Protein AF-D6TFI7-F1 (afdb_monomer_lite)

Foldseek 3Di:
DDQVVLLVCVLVLHCVNVVVLLPDACVVNVVSLLVVLQAQSHPDCVPVNGSLVSSVSVLVSHPCVVVSVVSLLVSLVVDDQDDPVDPPDDDSSNVSSLVNLVVVVVVVPVSSVVSNVVVVVSD

Structure (mmCIF, N/CA/C/O backbone):
data_AF-D6TFI7-F1
#
_entry.id   AF-D6TFI7-F1
#
loop_
_atom_site.group_PDB
_atom_site.id
_atom_site.type_symbol
_atom_site.label_atom_id
_atom_site.label_alt_id
_atom_site.label_comp_id
_atom_site.label_asym_id
_atom_site.label_entity_id
_atom_site.label_seq_id
_atom_site.pdbx_PDB_ins_code
_atom_site.Cartn_x
_atom_site.Cartn_y
_atom_site.Cartn_z
_atom_site.occupancy
_atom_site.B_iso_or_equiv
_atom_site.auth_seq_id
_atom_site.auth_comp_id
_atom_site.auth_asym_id
_atom_site.auth_atom_id
_atom_site.pdbx_PDB_model_num
ATOM 1 N N . MET A 1 1 ? -19.645 -0.647 7.165 1.00 92.25 1 MET A N 1
ATOM 2 C CA . MET A 1 1 ? -19.944 -0.362 5.748 1.00 92.25 1 MET A CA 1
ATOM 3 C C . MET A 1 1 ? -20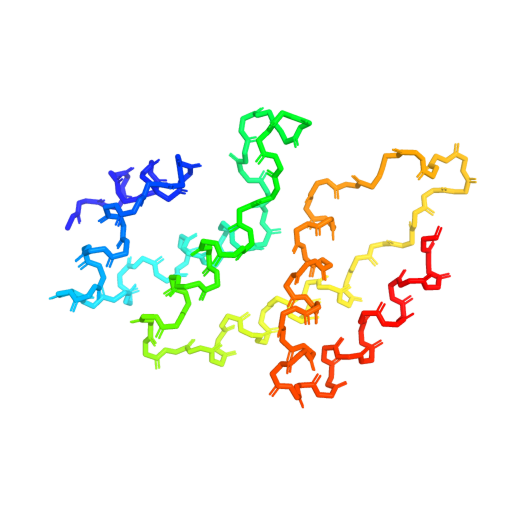.119 -1.695 5.026 1.00 92.25 1 MET A C 1
ATOM 5 O O . MET A 1 1 ? -19.629 -2.691 5.541 1.00 92.25 1 MET A O 1
ATOM 9 N N . GLN A 1 2 ? -20.839 -1.777 3.903 1.00 96.06 2 GLN A N 1
ATOM 10 C CA . GLN A 1 2 ? -20.780 -3.002 3.085 1.00 96.06 2 GLN A CA 1
ATOM 11 C C . GLN A 1 2 ? -19.465 -3.034 2.297 1.00 96.06 2 GLN A C 1
ATOM 13 O O . GLN A 1 2 ? -18.930 -1.977 1.973 1.00 96.06 2 GLN A O 1
ATOM 18 N N . ARG A 1 3 ? -18.942 -4.226 1.988 1.00 96.88 3 ARG A N 1
ATOM 19 C CA . ARG A 1 3 ? -17.646 -4.373 1.302 1.00 96.88 3 ARG A CA 1
ATOM 20 C C . ARG A 1 3 ? -17.615 -3.666 -0.055 1.00 96.88 3 ARG A C 1
ATOM 22 O O . ARG A 1 3 ? -16.690 -2.904 -0.287 1.00 96.88 3 ARG A O 1
ATOM 29 N N . ASP A 1 4 ? -18.654 -3.817 -0.872 1.00 97.19 4 ASP A N 1
ATOM 30 C CA . ASP A 1 4 ? -18.738 -3.169 -2.193 1.00 97.19 4 ASP A CA 1
ATOM 31 C C . ASP A 1 4 ? -18.796 -1.635 -2.097 1.00 97.19 4 ASP A C 1
ATOM 33 O O . ASP A 1 4 ? -18.259 -0.915 -2.935 1.00 97.19 4 ASP A O 1
ATOM 37 N N . GLU A 1 5 ? -19.447 -1.111 -1.053 1.00 97.19 5 GLU A N 1
ATOM 38 C CA . GLU A 1 5 ? -19.470 0.331 -0.793 1.00 97.19 5 GLU A CA 1
ATOM 39 C C . GLU A 1 5 ? -18.084 0.824 -0.363 1.00 97.19 5 GLU A C 1
ATOM 41 O O . GLU A 1 5 ? -17.641 1.871 -0.833 1.00 97.19 5 GLU A O 1
ATOM 46 N N . PHE A 1 6 ? -17.392 0.056 0.483 1.00 97.62 6 PHE A N 1
ATOM 47 C CA . PHE A 1 6 ? -16.041 0.373 0.933 1.00 97.62 6 PHE A CA 1
ATOM 48 C C . PHE A 1 6 ? -15.030 0.340 -0.221 1.00 97.62 6 PHE A C 1
ATOM 50 O O . PHE A 1 6 ? -14.257 1.278 -0.392 1.00 97.62 6 PHE A O 1
ATOM 57 N N . ASP A 1 7 ? -15.099 -0.690 -1.061 1.00 97.12 7 ASP A N 1
ATOM 58 C CA . ASP A 1 7 ? -14.275 -0.835 -2.262 1.00 97.12 7 ASP A CA 1
ATOM 59 C C . ASP A 1 7 ? -14.440 0.362 -3.210 1.00 97.12 7 ASP A C 1
ATOM 61 O O . ASP A 1 7 ? -13.468 0.978 -3.648 1.00 97.12 7 ASP A O 1
ATOM 65 N N . ARG A 1 8 ? -15.689 0.787 -3.435 1.00 95.88 8 ARG A N 1
ATOM 66 C CA . ARG A 1 8 ? -15.984 1.949 -4.276 1.00 95.88 8 ARG A CA 1
ATOM 67 C C . ARG A 1 8 ? -15.388 3.242 -3.724 1.00 95.88 8 ARG A C 1
ATOM 69 O O . ARG A 1 8 ? -14.863 4.043 -4.496 1.00 95.88 8 ARG A O 1
ATOM 76 N N . ILE A 1 9 ? -15.487 3.490 -2.415 1.00 95.56 9 ILE A N 1
ATOM 77 C CA . ILE A 1 9 ? -14.927 4.722 -1.836 1.00 95.56 9 ILE A CA 1
ATOM 78 C C . ILE A 1 9 ? -13.395 4.694 -1.756 1.00 95.56 9 ILE A C 1
ATOM 80 O O . ILE A 1 9 ? -12.797 5.765 -1.865 1.00 95.56 9 ILE A O 1
ATOM 84 N N . LEU A 1 10 ? -12.780 3.508 -1.626 1.00 95.06 10 LEU A N 1
ATOM 85 C CA . LEU A 1 10 ? -11.332 3.320 -1.765 1.00 95.06 10 LEU A CA 1
ATOM 86 C C . LEU A 1 10 ? -10.878 3.660 -3.185 1.00 95.06 10 LEU A C 1
ATOM 88 O O . LEU A 1 10 ? -9.967 4.468 -3.360 1.00 95.06 10 LEU A O 1
ATOM 92 N N . GLN A 1 11 ? -11.555 3.111 -4.200 1.00 94.00 11 GLN A N 1
ATOM 93 C CA . GLN A 1 11 ? -11.239 3.376 -5.605 1.00 94.00 11 GLN A CA 1
ATOM 94 C C . GLN A 1 11 ? -11.281 4.875 -5.925 1.00 94.00 11 GLN A C 1
ATOM 96 O O . GLN A 1 11 ? -10.401 5.398 -6.611 1.00 94.00 11 GLN A O 1
ATOM 101 N N . MET A 1 12 ? -12.298 5.565 -5.403 1.00 92.50 12 MET A N 1
ATOM 102 C CA . MET A 1 12 ? -12.500 7.002 -5.587 1.00 92.50 12 MET A CA 1
ATOM 103 C C . MET A 1 12 ? -11.534 7.880 -4.770 1.00 92.50 12 MET A C 1
ATOM 105 O O . MET A 1 12 ? -11.605 9.101 -4.891 1.00 92.50 12 MET A O 1
ATOM 109 N N . GLY A 1 13 ? -10.684 7.308 -3.908 1.00 91.88 13 GLY A N 1
ATOM 110 C CA . GLY A 1 13 ? -9.740 8.074 -3.087 1.00 91.88 13 GLY A CA 1
ATOM 111 C C . GLY A 1 13 ? -10.417 9.011 -2.080 1.00 91.88 13 GLY A C 1
ATOM 112 O O . GLY A 1 13 ? -9.896 10.079 -1.763 1.00 91.88 13 GLY A O 1
ATOM 113 N N . LEU A 1 14 ? -11.619 8.668 -1.602 1.00 88.75 14 LEU A N 1
ATOM 114 C CA . LEU A 1 14 ? -12.382 9.560 -0.729 1.00 88.75 14 LEU A CA 1
ATOM 115 C C . LEU A 1 14 ? -11.908 9.444 0.722 1.00 88.75 14 LEU A C 1
ATOM 117 O O . LEU A 1 14 ? -11.880 8.352 1.298 1.00 88.75 14 LEU A O 1
ATOM 121 N N . GLY A 1 15 ? -11.697 10.591 1.376 1.00 93.62 15 GLY A N 1
ATOM 122 C CA .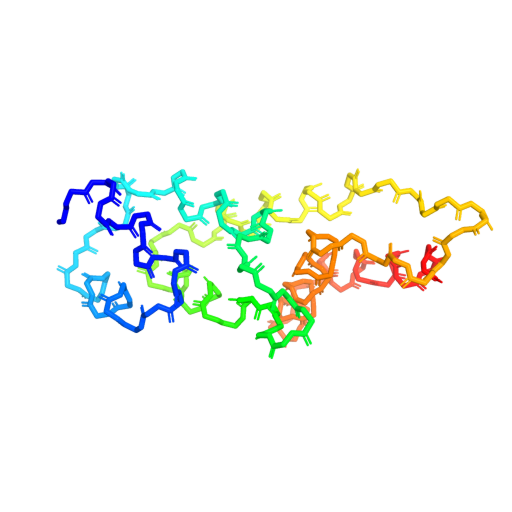 GLY A 1 15 ? -11.366 10.664 2.809 1.00 93.62 15 GLY A CA 1
ATOM 123 C C . GLY A 1 15 ? -12.419 10.039 3.737 1.00 93.62 15 GLY A C 1
ATOM 124 O O . GLY A 1 15 ? -12.146 9.759 4.897 1.00 93.62 15 GLY A O 1
ATOM 125 N N . ARG A 1 16 ? -13.619 9.733 3.227 1.00 96.12 16 ARG A N 1
ATOM 126 C CA . ARG A 1 16 ? -14.646 8.998 3.976 1.00 96.12 16 ARG A CA 1
ATOM 127 C C . ARG A 1 16 ? -14.206 7.579 4.359 1.00 96.12 16 ARG A C 1
ATOM 129 O O . ARG A 1 16 ? -14.712 7.066 5.350 1.00 96.12 16 ARG A O 1
ATOM 136 N N . ALA A 1 17 ? -13.292 6.954 3.611 1.00 96.75 17 ALA A N 1
ATOM 137 C CA . ALA A 1 17 ? -12.739 5.657 4.002 1.00 96.75 17 ALA A CA 1
ATOM 138 C C . ALA A 1 17 ? -11.837 5.787 5.239 1.00 96.75 17 ALA A C 1
ATOM 140 O O . ALA A 1 17 ? -11.972 4.984 6.155 1.00 96.75 17 ALA A O 1
ATOM 141 N N . LEU A 1 18 ? -11.002 6.835 5.299 1.0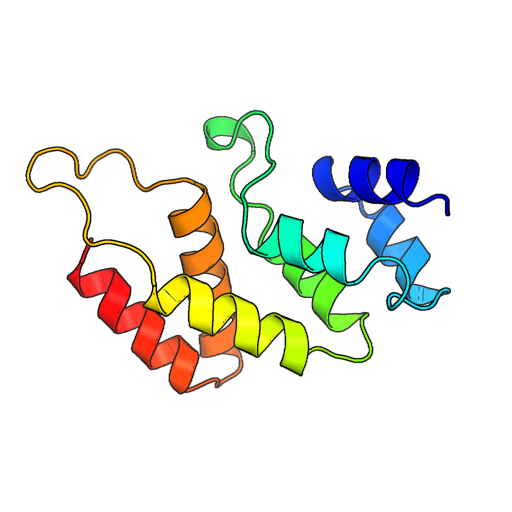0 97.19 18 LEU A N 1
ATOM 142 C CA . LEU A 1 18 ? -10.171 7.150 6.468 1.00 97.19 18 LEU A CA 1
ATOM 143 C C . LEU A 1 18 ? -11.054 7.372 7.701 1.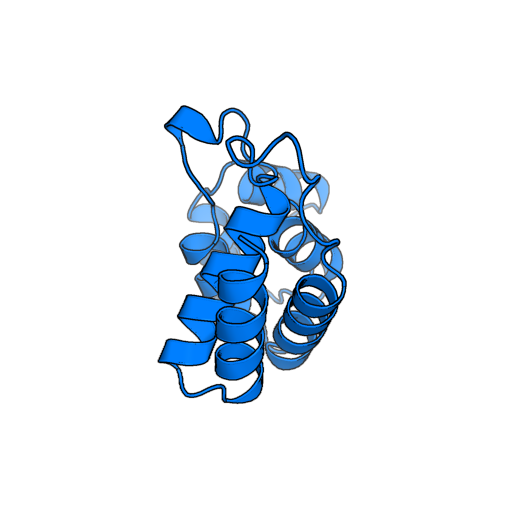00 97.19 18 LEU A C 1
ATOM 145 O O . LEU A 1 18 ? -10.925 6.644 8.676 1.00 97.19 18 LEU A O 1
ATOM 149 N N . LEU A 1 19 ? -12.040 8.274 7.603 1.00 97.06 19 LEU A N 1
ATOM 150 C CA . LEU A 1 19 ? -12.995 8.544 8.691 1.00 97.06 19 LEU A CA 1
ATOM 151 C C . LEU A 1 19 ? -13.736 7.280 9.152 1.00 97.06 19 LEU A C 1
ATOM 153 O O . LEU A 1 19 ? -14.014 7.107 10.332 1.00 97.06 19 LEU A O 1
ATOM 157 N N . PHE A 1 20 ? -14.082 6.385 8.221 1.00 97.25 20 PHE A N 1
ATOM 158 C CA . PHE A 1 20 ? -14.729 5.125 8.571 1.00 97.25 20 PHE A CA 1
ATOM 159 C C . PHE A 1 20 ? -13.787 4.203 9.361 1.00 97.25 20 PHE A C 1
ATOM 161 O O . PHE A 1 20 ? -14.219 3.632 10.362 1.00 97.25 20 PHE A O 1
ATOM 168 N N . LEU A 1 21 ? -12.522 4.079 8.942 1.00 97.19 21 LEU A N 1
ATOM 169 C CA . LEU A 1 21 ? -11.516 3.245 9.609 1.00 97.19 21 LEU A CA 1
ATOM 170 C C . LEU A 1 21 ? -10.995 3.831 10.930 1.00 97.19 21 LEU A C 1
ATOM 172 O O . LEU A 1 21 ? -10.534 3.076 11.777 1.00 97.19 21 LEU A O 1
ATOM 176 N N . GLU A 1 22 ? -11.109 5.140 11.159 1.00 96.50 22 GLU A N 1
ATOM 177 C CA . GLU A 1 22 ? -10.827 5.739 12.474 1.00 96.50 22 GLU A CA 1
ATOM 178 C C . GLU A 1 22 ? -11.762 5.202 13.573 1.00 96.50 22 GLU A C 1
ATOM 180 O O . GLU A 1 22 ? -11.383 5.128 14.742 1.00 96.50 22 GLU A O 1
ATOM 185 N N . GLU A 1 23 ? -12.983 4.807 13.203 1.00 96.62 23 GLU A N 1
ATOM 186 C CA . GLU A 1 23 ? -14.021 4.351 14.134 1.00 96.62 23 GLU A CA 1
ATOM 187 C C . GLU A 1 23 ? -14.298 2.837 14.060 1.00 96.62 23 GLU A C 1
ATOM 189 O O . GLU A 1 23 ? -15.011 2.301 14.913 1.00 96.62 23 GLU A O 1
ATOM 194 N N . HIS A 1 24 ? -13.775 2.133 13.049 1.00 96.81 24 HIS A N 1
ATOM 195 C CA . HIS A 1 24 ? -14.116 0.736 12.758 1.00 96.81 24 HIS A CA 1
ATOM 196 C C . HIS A 1 24 ? -12.888 -0.107 12.414 1.00 96.81 24 HIS A C 1
ATOM 198 O O . HIS A 1 24 ? -11.934 0.365 11.809 1.00 96.81 24 HIS A O 1
ATOM 204 N N . ASP A 1 25 ? -12.959 -1.400 12.736 1.00 95.50 25 ASP A N 1
ATOM 205 C CA . ASP A 1 25 ? -11.911 -2.357 12.384 1.00 95.50 25 ASP A CA 1
ATOM 206 C C . ASP A 1 25 ? -11.768 -2.513 10.858 1.00 95.50 25 ASP A C 1
ATOM 208 O O . ASP A 1 25 ? -12.757 -2.653 10.127 1.00 95.50 25 ASP A O 1
ATOM 212 N N . ALA A 1 26 ? -10.517 -2.504 10.396 1.00 97.12 26 ALA A N 1
ATOM 213 C CA . ALA A 1 26 ? -10.136 -2.660 9.000 1.00 97.12 26 ALA A CA 1
ATOM 214 C C . ALA A 1 26 ? -10.068 -4.131 8.559 1.00 97.12 26 ALA A C 1
ATOM 216 O O . ALA A 1 26 ? -10.127 -4.396 7.357 1.00 97.12 26 ALA A O 1
ATOM 217 N N . GLU A 1 27 ? -9.975 -5.087 9.494 1.00 96.75 27 GLU A N 1
ATOM 218 C CA . GLU A 1 27 ? -9.818 -6.519 9.190 1.00 96.75 27 GLU A CA 1
ATOM 219 C C . GLU A 1 27 ? -10.845 -7.055 8.166 1.00 96.75 27 GLU A C 1
ATOM 221 O O . GLU A 1 27 ? -10.440 -7.759 7.238 1.00 96.75 27 GLU A O 1
ATOM 226 N N . PRO A 1 28 ? -12.144 -6.678 8.202 1.00 97.25 28 PRO A N 1
ATOM 227 C CA . PRO A 1 28 ? -13.121 -7.140 7.211 1.00 97.25 28 PRO A CA 1
ATOM 228 C C . PRO A 1 28 ? -12.862 -6.690 5.764 1.00 97.25 28 PRO A C 1
ATOM 230 O O . PRO A 1 28 ? -13.511 -7.215 4.856 1.00 97.25 28 PRO A O 1
ATOM 233 N N . TYR A 1 29 ? -11.973 -5.715 5.547 1.00 97.81 29 TYR A N 1
ATOM 234 C CA . TYR A 1 29 ? -11.652 -5.120 4.243 1.00 97.81 29 TYR A CA 1
ATOM 235 C C . TYR A 1 29 ? -10.171 -5.258 3.879 1.00 97.81 29 TYR A C 1
ATOM 237 O O . TYR A 1 29 ? -9.722 -4.672 2.896 1.00 97.81 29 TYR A O 1
ATOM 245 N N . LYS A 1 30 ? -9.405 -6.010 4.670 1.00 97.56 30 LYS A N 1
ATOM 246 C CA . LYS A 1 30 ? -7.950 -6.135 4.551 1.00 97.56 30 LYS A CA 1
ATOM 247 C C . LYS A 1 30 ? -7.479 -6.542 3.159 1.00 97.56 30 LYS A C 1
ATOM 249 O O . LYS A 1 30 ? -6.511 -5.998 2.636 1.00 97.56 30 LYS A O 1
ATOM 254 N N . ASP A 1 31 ? -8.188 -7.478 2.545 1.00 97.88 31 ASP A N 1
ATOM 255 C CA . ASP A 1 31 ? -7.912 -7.951 1.193 1.00 97.88 31 ASP A CA 1
ATOM 256 C C . ASP A 1 31 ? -8.228 -6.897 0.124 1.00 97.88 31 ASP A C 1
ATOM 258 O O . ASP A 1 31 ? -7.467 -6.760 -0.832 1.00 97.88 31 ASP A O 1
ATOM 262 N N . LEU A 1 32 ? -9.288 -6.103 0.314 1.00 97.81 32 LEU A N 1
ATOM 263 C CA . LEU A 1 32 ? -9.604 -4.976 -0.568 1.00 97.81 32 LEU A CA 1
ATOM 264 C C . LEU A 1 32 ? -8.526 -3.895 -0.471 1.00 97.81 32 LEU A C 1
ATOM 266 O O . LEU A 1 32 ? -7.988 -3.479 -1.491 1.00 97.81 32 LEU A O 1
ATOM 270 N N . ILE A 1 33 ? -8.157 -3.484 0.746 1.00 98.31 33 ILE A N 1
ATOM 271 C CA . ILE A 1 33 ? -7.104 -2.482 0.967 1.00 98.31 33 ILE A CA 1
ATOM 272 C C . ILE A 1 33 ? -5.807 -2.930 0.288 1.00 98.31 33 ILE A C 1
ATOM 274 O O . ILE A 1 33 ? -5.195 -2.146 -0.436 1.00 98.31 33 ILE A O 1
ATOM 278 N N . LEU A 1 34 ? -5.416 -4.198 0.464 1.00 98.50 34 LEU A N 1
ATOM 279 C CA . LEU A 1 34 ? -4.219 -4.729 -0.179 1.00 98.50 34 LEU A CA 1
ATOM 280 C C . LEU A 1 34 ? -4.330 -4.695 -1.707 1.00 98.50 34 LEU A C 1
ATOM 282 O O . LEU A 1 34 ? -3.382 -4.266 -2.359 1.00 98.50 34 LEU A O 1
ATOM 286 N N . ALA A 1 35 ? -5.465 -5.097 -2.282 1.00 97.88 35 ALA A N 1
ATOM 287 C CA . ALA A 1 35 ? -5.662 -5.063 -3.730 1.00 97.88 35 ALA A CA 1
ATOM 288 C C . ALA A 1 35 ? -5.459 -3.651 -4.305 1.00 97.88 35 ALA A C 1
ATOM 290 O O . ALA A 1 35 ? -4.745 -3.504 -5.293 1.00 97.88 35 ALA A O 1
ATOM 291 N N . HIS A 1 36 ? -5.992 -2.614 -3.647 1.00 97.38 36 HIS A N 1
ATOM 292 C CA . HIS A 1 36 ? -5.777 -1.217 -4.052 1.00 97.38 36 HIS A CA 1
ATOM 293 C C . HIS A 1 36 ? -4.335 -0.741 -3.858 1.00 97.38 36 HIS A C 1
ATOM 295 O O . HIS A 1 36 ? -3.904 0.156 -4.569 1.00 97.38 36 HIS A O 1
ATOM 301 N N . CYS A 1 37 ? -3.574 -1.320 -2.925 1.00 97.81 37 CYS A N 1
ATOM 302 C CA . CYS A 1 37 ? -2.146 -1.014 -2.779 1.00 97.81 37 CYS A CA 1
ATOM 303 C C . CYS A 1 37 ? -1.299 -1.650 -3.888 1.00 97.81 37 CYS A C 1
ATOM 305 O O . CYS A 1 37 ? -0.300 -1.068 -4.307 1.00 97.81 37 CYS A O 1
ATOM 307 N N . LEU A 1 38 ? -1.684 -2.843 -4.350 1.00 96.75 38 LEU A N 1
ATOM 308 C CA . LEU A 1 38 ? -0.944 -3.600 -5.361 1.00 96.75 38 LEU A CA 1
ATOM 309 C C . LEU A 1 38 ? -1.289 -3.196 -6.795 1.00 96.75 38 LEU A C 1
ATOM 311 O O . LEU A 1 38 ? -0.430 -3.314 -7.660 1.00 96.75 38 LEU A O 1
ATOM 315 N N . LEU A 1 39 ? -2.521 -2.743 -7.029 1.00 94.00 39 LEU A N 1
ATOM 316 C CA . LEU A 1 39 ? -3.033 -2.367 -8.343 1.00 94.00 39 LEU A CA 1
ATOM 317 C C . LEU A 1 39 ? -3.467 -0.904 -8.324 1.00 94.00 39 LEU A C 1
ATOM 319 O O . LEU A 1 39 ? -4.221 -0.476 -7.445 1.00 94.00 39 LEU A O 1
ATOM 323 N N . ASN A 1 40 ? -3.039 -0.138 -9.316 1.00 92.69 40 ASN A N 1
ATOM 324 C CA . ASN A 1 40 ? -3.501 1.215 -9.526 1.00 92.69 40 ASN A CA 1
ATOM 325 C C . ASN A 1 40 ? -4.916 1.184 -10.122 1.00 92.69 40 ASN A C 1
ATOM 327 O O . ASN A 1 40 ? -5.139 0.926 -11.301 1.00 92.69 40 ASN A O 1
ATOM 331 N N . THR A 1 41 ? -5.904 1.468 -9.277 1.00 91.31 41 THR A N 1
ATOM 332 C CA . THR A 1 41 ? -7.330 1.465 -9.646 1.00 91.31 41 THR A CA 1
ATOM 333 C C . THR A 1 41 ? -7.852 2.837 -10.089 1.00 91.31 41 THR A C 1
ATOM 335 O O . THR A 1 41 ? -9.068 3.060 -10.125 1.00 91.31 41 THR A O 1
ATOM 338 N N . THR A 1 42 ? -6.961 3.805 -10.320 1.00 89.81 42 THR A N 1
ATOM 339 C CA . THR A 1 42 ? -7.321 5.169 -10.733 1.00 89.81 42 THR A CA 1
ATOM 340 C C . THR A 1 42 ? -7.944 5.155 -12.127 1.00 89.81 42 THR A C 1
ATOM 342 O O . THR A 1 42 ? -7.518 4.397 -12.993 1.00 89.81 42 THR A O 1
ATOM 345 N N . TYR A 1 43 ? -8.987 5.965 -12.338 1.00 87.25 43 TYR A N 1
ATOM 346 C CA . TYR A 1 43 ? -9.705 5.983 -13.614 1.00 87.25 43 TYR A CA 1
ATOM 347 C C . TYR A 1 43 ? -8.846 6.580 -14.729 1.00 87.25 43 TYR A C 1
ATOM 349 O O . TYR A 1 43 ? -8.773 6.001 -15.810 1.00 87.25 43 TYR A O 1
ATOM 357 N N . ASP A 1 44 ? -8.200 7.715 -14.453 1.00 88.38 44 ASP A N 1
ATOM 358 C CA . ASP A 1 44 ? -7.215 8.334 -15.336 1.00 88.38 44 ASP A CA 1
ATOM 359 C C . ASP A 1 44 ? -5.939 8.700 -14.553 1.00 88.38 44 ASP A C 1
ATOM 361 O O . ASP A 1 44 ? -5.813 9.818 -14.039 1.00 88.38 44 ASP A O 1
ATOM 365 N N . PRO A 1 45 ? -4.966 7.775 -14.456 1.00 86.25 45 PRO A N 1
ATOM 366 C CA . PRO A 1 45 ? -3.706 8.032 -13.764 1.00 86.25 45 PRO A CA 1
ATOM 367 C C . PRO A 1 45 ? -2.888 9.193 -14.354 1.00 86.25 45 PRO A C 1
ATOM 369 O O . PRO A 1 45 ? -2.103 9.799 -13.627 1.00 86.25 45 PRO A O 1
ATOM 372 N N . GLN A 1 46 ? -3.080 9.555 -15.632 1.00 86.62 46 GLN A N 1
ATOM 373 C CA . GLN A 1 46 ? -2.365 10.681 -16.249 1.00 86.62 46 GLN A CA 1
ATOM 374 C C . GLN A 1 46 ? -2.826 12.028 -15.677 1.00 86.62 46 GLN A C 1
ATOM 376 O O . GLN A 1 46 ? -2.030 12.963 -15.579 1.00 86.62 46 GLN A O 1
ATOM 381 N N . SER A 1 47 ? -4.100 12.122 -15.292 1.00 89.94 47 SER A N 1
ATOM 382 C CA . SER A 1 47 ? -4.704 13.331 -14.720 1.00 89.94 47 SER A CA 1
ATOM 383 C C . SER A 1 47 ? -4.733 13.322 -13.189 1.00 89.94 47 SER A C 1
ATOM 385 O O . SER A 1 47 ? -4.584 14.370 -12.559 1.00 89.94 47 SER A O 1
ATOM 387 N N . GLU A 1 48 ? -4.960 12.156 -12.585 1.00 86.94 48 GLU A N 1
ATOM 388 C CA . GLU A 1 48 ? -5.197 11.994 -11.144 1.00 86.94 48 GLU A CA 1
ATOM 389 C C . GLU A 1 48 ? -3.942 11.556 -10.369 1.00 86.94 48 GLU A C 1
ATOM 391 O O . GLU A 1 48 ? -3.849 11.797 -9.165 1.00 86.94 48 GLU A O 1
ATOM 396 N N . GLY A 1 49 ? -2.970 10.939 -11.047 1.00 89.31 49 GLY A N 1
ATOM 397 C CA . GLY A 1 49 ? -1.788 10.349 -10.427 1.00 89.31 49 GLY A CA 1
ATOM 398 C C . GLY A 1 49 ? -2.076 9.069 -9.632 1.00 89.31 49 GLY A C 1
ATOM 399 O O . GLY A 1 49 ? -3.132 8.435 -9.740 1.00 89.31 49 GLY A O 1
ATOM 400 N N . ASN A 1 50 ? -1.097 8.673 -8.820 1.00 92.75 50 ASN A N 1
ATOM 401 C CA . ASN A 1 50 ? -1.197 7.509 -7.946 1.00 92.75 50 ASN A CA 1
ATOM 402 C C . ASN A 1 50 ? -1.939 7.849 -6.646 1.00 92.75 50 ASN A C 1
ATOM 404 O O . ASN A 1 50 ? -1.862 8.963 -6.124 1.00 92.75 50 ASN A O 1
ATOM 408 N N . LYS A 1 51 ? -2.606 6.850 -6.059 1.00 94.12 51 LYS A N 1
ATOM 409 C CA . LYS A 1 51 ? -3.285 6.983 -4.757 1.00 94.12 51 LYS A CA 1
ATOM 410 C C . LYS A 1 51 ? -2.405 6.575 -3.574 1.00 94.12 51 LYS A C 1
ATOM 412 O O . LYS A 1 51 ? -2.908 6.434 -2.461 1.00 94.12 51 LYS A O 1
ATOM 417 N N . THR A 1 52 ? -1.101 6.407 -3.786 1.00 96.31 52 THR A N 1
ATOM 418 C CA . THR A 1 52 ? -0.152 5.864 -2.804 1.00 96.31 52 THR A CA 1
ATOM 419 C C . THR A 1 52 ? -0.234 6.566 -1.455 1.00 96.31 52 THR A C 1
ATOM 421 O O . THR A 1 52 ? -0.368 5.898 -0.439 1.00 96.31 52 THR A O 1
ATOM 424 N N . GLY A 1 53 ? -0.214 7.905 -1.423 1.00 95.88 53 GLY A N 1
ATOM 425 C CA . GLY A 1 53 ? -0.278 8.661 -0.166 1.00 95.88 53 GLY A CA 1
ATOM 426 C C . GLY A 1 53 ? -1.564 8.394 0.623 1.00 95.88 53 GLY A C 1
ATOM 427 O O . GLY A 1 53 ? -1.514 8.090 1.811 1.00 95.88 53 GLY A O 1
ATOM 428 N N . TYR A 1 54 ? -2.707 8.407 -0.064 1.00 96.94 54 TYR A N 1
ATOM 429 C CA . TYR A 1 54 ? -4.009 8.087 0.523 1.00 96.94 54 TYR A CA 1
ATOM 430 C C . TYR A 1 54 ? -4.070 6.646 1.052 1.00 96.94 54 TYR A C 1
ATOM 432 O O . TYR A 1 54 ? -4.493 6.404 2.181 1.00 96.94 54 TYR A O 1
ATOM 440 N N . LEU A 1 55 ? -3.619 5.677 0.255 1.00 98.00 55 LEU A N 1
ATOM 441 C CA . LEU A 1 55 ? -3.605 4.267 0.647 1.00 98.00 55 LEU A CA 1
ATOM 442 C C . LEU A 1 55 ? -2.616 4.005 1.786 1.00 98.00 55 LEU A C 1
ATOM 444 O O . LEU A 1 55 ? -2.867 3.167 2.649 1.00 98.00 55 LEU A O 1
ATOM 448 N N . PHE A 1 56 ? -1.517 4.751 1.830 1.00 97.69 56 PHE A N 1
ATOM 449 C CA . PHE A 1 56 ? -0.561 4.686 2.918 1.00 97.69 56 PHE A CA 1
ATOM 450 C C . PHE A 1 56 ? -1.182 5.164 4.235 1.00 97.69 56 PHE A C 1
ATOM 452 O O . PHE A 1 56 ? -1.032 4.489 5.250 1.00 97.69 56 PHE A O 1
ATOM 459 N N . GLU A 1 57 ? -1.945 6.261 4.227 1.00 97.31 57 GLU A N 1
ATOM 460 C CA . GLU A 1 57 ? -2.727 6.696 5.395 1.00 97.31 57 GLU A CA 1
ATOM 461 C C . GLU A 1 57 ? -3.753 5.638 5.826 1.00 97.31 57 GLU A C 1
ATOM 463 O O . GLU A 1 57 ? -3.868 5.345 7.016 1.00 97.31 57 GLU A O 1
ATOM 468 N N . ILE A 1 58 ? -4.437 4.992 4.873 1.00 97.94 58 ILE A N 1
ATOM 469 C CA . ILE A 1 58 ? -5.340 3.867 5.160 1.00 97.94 58 ILE A CA 1
ATOM 470 C C . ILE A 1 58 ? -4.589 2.732 5.869 1.00 97.94 58 ILE A C 1
ATOM 472 O O . ILE A 1 58 ? -5.069 2.251 6.893 1.00 97.94 58 ILE A O 1
ATOM 476 N N . ILE A 1 59 ? -3.404 2.334 5.383 1.00 98.00 59 ILE A N 1
ATOM 477 C CA . ILE A 1 59 ? -2.561 1.313 6.031 1.00 98.00 59 ILE A CA 1
ATOM 478 C C . ILE A 1 59 ? -2.239 1.714 7.475 1.00 98.00 59 ILE A C 1
ATOM 480 O O . ILE A 1 59 ? -2.315 0.864 8.364 1.00 98.00 59 ILE A O 1
ATOM 484 N N . GLN A 1 60 ? -1.921 2.989 7.732 1.00 96.31 60 GLN A N 1
ATOM 485 C CA . GLN A 1 60 ? -1.599 3.472 9.081 1.00 96.31 60 GLN A CA 1
ATOM 486 C C . GLN A 1 60 ? -2.768 3.341 10.067 1.00 96.31 60 GLN A C 1
ATOM 488 O O . GLN A 1 60 ? -2.527 3.150 11.259 1.00 96.31 60 GLN A O 1
ATOM 493 N N . LEU A 1 61 ? -4.013 3.394 9.583 1.00 96.94 61 LEU A N 1
ATOM 494 C CA . LEU A 1 61 ? -5.215 3.170 10.395 1.00 96.94 61 LEU A CA 1
ATOM 495 C C . LEU A 1 61 ? -5.503 1.684 10.655 1.00 96.94 61 LEU A C 1
ATOM 497 O O . LEU A 1 61 ? -6.331 1.351 11.502 1.00 96.94 61 LEU A O 1
ATOM 501 N N . THR A 1 62 ? -4.831 0.772 9.952 1.00 95.88 62 THR A N 1
ATOM 502 C CA . THR A 1 62 ? -4.976 -0.666 10.201 1.00 95.88 62 THR A CA 1
ATOM 503 C C . THR A 1 62 ? -4.134 -1.120 11.392 1.00 95.88 62 THR A C 1
ATOM 505 O O . THR A 1 62 ? -3.100 -0.537 11.718 1.00 95.88 62 THR A O 1
ATOM 508 N N . GLN A 1 63 ? -4.535 -2.230 12.014 1.00 92.38 63 GLN A N 1
ATOM 509 C CA . GLN A 1 63 ? -3.766 -2.861 13.093 1.00 92.38 63 GLN A CA 1
ATOM 510 C C . GLN A 1 63 ? -2.678 -3.826 12.584 1.00 92.38 63 GLN A C 1
ATOM 512 O O . GLN A 1 63 ? -2.004 -4.461 13.392 1.00 92.38 63 GLN A O 1
ATOM 517 N N . ASP A 1 64 ? -2.489 -3.942 11.264 1.00 95.00 64 ASP A N 1
ATOM 518 C CA . ASP A 1 64 ? -1.596 -4.931 10.648 1.00 95.00 64 ASP A CA 1
ATOM 519 C C . ASP A 1 64 ? -0.779 -4.332 9.494 1.00 95.00 64 ASP A C 1
ATOM 521 O O . ASP A 1 64 ? -0.828 -4.773 8.348 1.00 95.00 64 ASP A O 1
ATOM 525 N N . GLN A 1 65 ? -0.013 -3.283 9.794 1.00 96.50 65 GLN A N 1
ATOM 526 C CA . GLN A 1 65 ? 0.836 -2.607 8.805 1.00 96.50 65 GLN A CA 1
ATOM 527 C C . GLN A 1 65 ? 1.894 -3.540 8.195 1.00 96.50 65 GLN A C 1
ATOM 529 O O . GLN A 1 65 ? 2.248 -3.395 7.025 1.00 96.50 65 GLN A O 1
ATOM 534 N N . ALA A 1 66 ? 2.383 -4.510 8.977 1.00 97.12 66 ALA A N 1
ATOM 535 C CA . ALA A 1 66 ? 3.381 -5.480 8.537 1.00 97.12 66 ALA A CA 1
ATOM 536 C C . ALA A 1 66 ? 2.862 -6.346 7.380 1.00 97.12 66 ALA A C 1
ATOM 538 O O . ALA A 1 66 ? 3.590 -6.555 6.412 1.00 97.12 66 ALA A O 1
ATOM 539 N N . PHE A 1 67 ? 1.593 -6.770 7.430 1.00 98.25 67 PHE A N 1
ATOM 540 C CA . PHE A 1 67 ? 0.954 -7.508 6.341 1.00 98.25 67 PHE A CA 1
ATOM 541 C C . PHE A 1 67 ? 1.018 -6.756 5.004 1.00 98.25 67 PHE A C 1
ATOM 543 O O . PHE A 1 67 ? 1.459 -7.318 4.000 1.00 98.25 67 PHE A O 1
ATOM 550 N N . TYR A 1 68 ? 0.627 -5.478 4.988 1.00 98.50 68 TYR A N 1
ATOM 551 C CA . TYR A 1 68 ? 0.654 -4.671 3.763 1.00 98.50 68 TYR A CA 1
ATOM 552 C C . TYR A 1 68 ? 2.082 -4.400 3.308 1.00 98.50 68 TYR A C 1
ATOM 554 O O . TYR A 1 68 ? 2.401 -4.580 2.135 1.00 98.50 68 TYR A O 1
ATOM 562 N N . ARG A 1 69 ? 2.955 -4.019 4.245 1.00 98.12 69 ARG A N 1
ATOM 563 C CA . ARG A 1 69 ? 4.374 -3.779 3.990 1.00 98.12 69 ARG A CA 1
ATOM 564 C C . ARG A 1 69 ? 5.024 -4.968 3.278 1.00 98.12 69 ARG A C 1
ATOM 566 O O . ARG A 1 69 ? 5.664 -4.785 2.244 1.00 98.12 69 ARG A O 1
ATOM 573 N N . ASP A 1 70 ? 4.869 -6.173 3.819 1.00 98.44 70 ASP A N 1
ATOM 574 C CA . ASP A 1 70 ? 5.511 -7.371 3.275 1.00 98.44 70 ASP A CA 1
ATOM 575 C C . ASP A 1 70 ? 4.964 -7.739 1.895 1.00 98.44 70 ASP A C 1
ATOM 577 O O . ASP A 1 70 ? 5.741 -8.085 1.001 1.00 98.44 70 ASP A O 1
ATOM 581 N N . ALA A 1 71 ? 3.650 -7.611 1.692 1.00 98.50 71 ALA A N 1
ATOM 582 C CA . ALA A 1 71 ? 3.020 -7.877 0.405 1.00 98.50 71 ALA A CA 1
ATOM 583 C C . ALA A 1 71 ? 3.447 -6.867 -0.676 1.00 98.50 71 ALA A C 1
ATOM 585 O O . ALA A 1 71 ? 3.798 -7.271 -1.784 1.00 98.50 71 ALA A O 1
ATOM 586 N N . ILE A 1 72 ? 3.488 -5.572 -0.347 1.00 98.44 72 ILE A N 1
ATOM 587 C CA . ILE A 1 72 ? 3.933 -4.511 -1.262 1.00 98.44 72 ILE A CA 1
ATOM 588 C C . ILE A 1 72 ? 5.414 -4.700 -1.618 1.00 98.44 72 ILE A C 1
ATOM 590 O O . ILE A 1 72 ? 5.780 -4.640 -2.790 1.00 98.44 72 ILE A O 1
ATOM 594 N N . LEU A 1 73 ? 6.274 -5.003 -0.637 1.00 98.19 73 LEU A N 1
ATOM 595 C CA . LEU A 1 73 ? 7.690 -5.269 -0.900 1.00 98.19 73 LEU A CA 1
ATOM 596 C C . LEU A 1 73 ? 7.884 -6.503 -1.790 1.00 98.19 73 LEU A C 1
ATOM 598 O O . LEU A 1 73 ? 8.763 -6.512 -2.655 1.00 98.19 73 LEU A O 1
ATOM 602 N N . ALA A 1 74 ? 7.096 -7.558 -1.567 1.00 97.94 74 ALA A N 1
ATOM 603 C CA . ALA A 1 74 ? 7.133 -8.753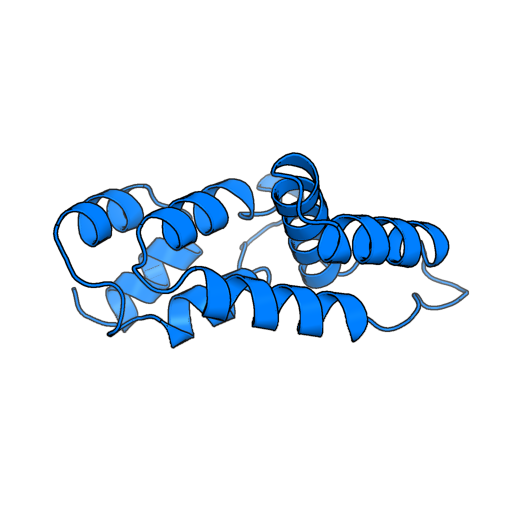 -2.400 1.00 97.94 74 ALA A CA 1
ATOM 604 C C . ALA A 1 74 ? 6.715 -8.440 -3.844 1.00 97.94 74 ALA A C 1
ATOM 606 O O . ALA A 1 74 ? 7.401 -8.871 -4.768 1.00 97.94 74 ALA A O 1
ATOM 607 N N . ALA A 1 75 ? 5.654 -7.649 -4.033 1.00 96.00 75 ALA A N 1
ATOM 608 C CA . ALA A 1 75 ? 5.201 -7.214 -5.350 1.00 96.00 75 ALA A CA 1
ATOM 609 C C . ALA A 1 75 ? 6.259 -6.365 -6.070 1.00 96.00 75 ALA A C 1
ATOM 611 O O . ALA A 1 75 ? 6.599 -6.668 -7.208 1.00 96.00 75 ALA A O 1
ATOM 612 N N . MET A 1 76 ? 6.870 -5.392 -5.383 1.00 93.94 76 MET A N 1
ATOM 613 C CA . MET A 1 76 ? 7.969 -4.589 -5.939 1.00 93.94 76 MET A CA 1
ATOM 614 C C . MET A 1 76 ? 9.131 -5.446 -6.446 1.00 93.94 76 MET A C 1
ATOM 616 O O . MET A 1 76 ? 9.646 -5.216 -7.534 1.00 93.94 76 MET A O 1
ATOM 620 N N . LYS A 1 77 ? 9.554 -6.450 -5.669 1.00 93.44 77 LYS A N 1
ATOM 621 C CA . LYS A 1 77 ? 10.658 -7.347 -6.053 1.00 93.44 77 LYS A CA 1
ATOM 622 C C . LYS A 1 77 ? 10.300 -8.305 -7.189 1.00 93.44 77 LYS A C 1
ATOM 624 O O . LYS A 1 77 ? 11.201 -8.894 -7.779 1.00 93.44 77 LYS A O 1
ATOM 629 N N . ALA A 1 78 ? 9.010 -8.503 -7.437 1.00 92.69 78 ALA A N 1
ATOM 630 C CA . ALA A 1 78 ? 8.493 -9.358 -8.493 1.00 92.69 78 ALA A CA 1
ATOM 631 C C . ALA A 1 78 ? 8.182 -8.588 -9.787 1.00 92.69 78 ALA A C 1
ATOM 633 O O . ALA A 1 78 ? 7.801 -9.226 -10.769 1.00 92.69 78 ALA A O 1
ATOM 634 N N . LEU A 1 79 ? 8.341 -7.257 -9.800 1.00 88.31 79 LEU A N 1
ATOM 635 C CA . LEU A 1 79 ? 8.154 -6.459 -11.007 1.00 88.31 79 LEU A CA 1
ATOM 636 C C . LEU A 1 79 ? 9.096 -6.953 -12.117 1.00 88.31 79 LEU A C 1
ATOM 638 O O . LEU A 1 79 ? 10.288 -7.169 -11.863 1.00 88.31 79 LEU A O 1
ATOM 642 N N . PRO A 1 80 ? 8.581 -7.165 -13.339 1.00 82.19 80 PRO A N 1
ATOM 643 C CA . PRO A 1 80 ? 9.418 -7.544 -14.464 1.00 82.19 80 PRO A CA 1
ATOM 644 C C . PRO A 1 80 ? 10.357 -6.389 -14.835 1.00 82.19 80 PRO A C 1
ATOM 646 O O . PRO A 1 80 ? 10.055 -5.221 -14.595 1.00 82.19 80 PRO A O 1
ATOM 649 N N . ALA A 1 81 ? 11.491 -6.716 -15.458 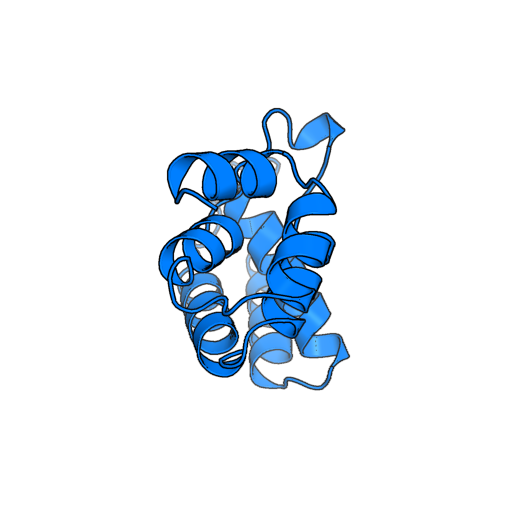1.00 76.12 81 ALA A N 1
ATOM 650 C CA . ALA A 1 81 ? 12.279 -5.697 -16.142 1.00 76.12 81 ALA A CA 1
ATOM 651 C C . ALA A 1 81 ? 11.426 -5.074 -17.265 1.00 76.12 81 ALA A C 1
ATOM 653 O O . ALA A 1 81 ? 10.685 -5.821 -17.920 1.00 76.12 81 ALA A O 1
ATOM 654 N N . PRO A 1 82 ? 11.507 -3.750 -17.490 1.00 70.19 82 PRO A N 1
ATOM 655 C CA . PRO A 1 82 ? 10.776 -3.125 -18.580 1.00 70.19 82 PRO A CA 1
ATOM 656 C C . PRO A 1 82 ? 11.224 -3.707 -19.932 1.00 70.19 82 PRO A C 1
ATOM 658 O O . PRO A 1 82 ? 12.358 -4.187 -20.057 1.00 70.19 82 PRO A O 1
ATOM 661 N N . PRO A 1 83 ? 10.343 -3.711 -20.947 1.00 69.38 83 PRO A N 1
ATOM 662 C CA . PRO A 1 83 ? 10.714 -4.126 -22.294 1.00 69.38 83 PRO A CA 1
ATOM 663 C C . PRO A 1 83 ? 11.843 -3.238 -22.834 1.00 69.38 83 PRO A C 1
ATOM 665 O O . PRO A 1 83 ? 11.813 -2.026 -22.649 1.00 69.38 83 PRO A O 1
ATOM 668 N N . GLU A 1 84 ? 12.808 -3.821 -23.553 1.00 65.94 84 GLU A N 1
ATOM 669 C CA . GLU A 1 84 ? 13.960 -3.080 -24.107 1.00 65.94 84 GLU A CA 1
ATOM 670 C C . GLU A 1 84 ? 13.555 -1.927 -25.051 1.00 65.94 84 GLU A C 1
ATOM 672 O O . GLU A 1 84 ? 14.321 -0.979 -25.219 1.00 65.94 84 GLU A O 1
ATOM 677 N N . ASP A 1 85 ? 12.354 -1.994 -25.635 1.00 65.94 85 ASP A N 1
ATOM 678 C CA . ASP A 1 85 ? 11.869 -1.069 -26.664 1.00 65.94 85 ASP A CA 1
ATOM 679 C C . ASP A 1 85 ? 10.789 -0.082 -26.172 1.00 65.94 85 ASP A C 1
ATOM 681 O O . ASP A 1 85 ? 10.311 0.719 -26.975 1.00 65.94 85 ASP A O 1
ATOM 685 N N . ASP A 1 86 ? 10.388 -0.121 -24.891 1.00 59.41 86 ASP A N 1
ATOM 686 C CA . ASP A 1 86 ? 9.252 0.672 -24.391 1.00 59.41 86 ASP A CA 1
ATOM 687 C C . ASP A 1 86 ? 9.484 1.176 -22.953 1.00 59.41 86 ASP A C 1
ATOM 689 O O . ASP A 1 86 ? 8.997 0.621 -21.968 1.00 59.41 86 ASP A O 1
ATOM 693 N N . PHE A 1 87 ? 10.309 2.221 -22.838 1.00 53.31 87 PHE A N 1
ATOM 694 C CA . PHE A 1 87 ? 10.657 2.880 -21.568 1.00 53.31 87 PHE A CA 1
ATOM 695 C C . PHE A 1 87 ? 9.666 3.984 -21.159 1.00 53.31 87 PHE A C 1
ATOM 697 O O . PHE A 1 87 ? 9.699 4.438 -20.015 1.00 53.31 87 PHE A O 1
ATOM 704 N N . ASP A 1 88 ? 8.806 4.435 -22.077 1.00 56.03 88 ASP A N 1
ATOM 705 C CA . ASP A 1 88 ? 7.926 5.591 -21.858 1.00 56.03 88 ASP A CA 1
ATOM 706 C C . ASP A 1 88 ? 6.623 5.231 -21.115 1.00 56.03 88 ASP A C 1
ATOM 708 O O . ASP A 1 88 ? 5.935 6.120 -20.610 1.00 56.03 88 ASP A O 1
ATOM 712 N N . GLU A 1 89 ? 6.309 3.941 -20.968 1.00 56.53 89 GLU A N 1
ATOM 713 C CA . GLU A 1 89 ? 5.139 3.456 -20.234 1.00 56.53 89 GLU A CA 1
ATOM 714 C C . GLU A 1 89 ? 5.567 2.608 -19.034 1.00 56.53 89 GLU A C 1
ATOM 716 O O . GLU A 1 89 ? 5.529 1.377 -19.047 1.00 56.53 89 GLU A O 1
ATOM 721 N N . LEU A 1 90 ? 5.962 3.275 -17.946 1.00 63.81 90 LEU A N 1
ATOM 722 C CA . LEU A 1 90 ? 5.922 2.611 -16.648 1.00 63.81 90 LEU A CA 1
ATOM 723 C C . LEU A 1 90 ? 4.475 2.208 -16.371 1.00 63.81 90 LEU A C 1
ATOM 725 O O . LEU A 1 90 ? 3.596 3.068 -16.293 1.00 63.81 90 LEU A O 1
ATOM 729 N N . ASP A 1 91 ? 4.254 0.907 -16.197 1.00 84.94 91 ASP A N 1
ATOM 730 C CA . ASP A 1 91 ? 2.987 0.370 -15.714 1.00 84.94 91 ASP A CA 1
ATOM 731 C C . ASP A 1 91 ? 2.538 1.176 -14.480 1.00 84.94 91 ASP A C 1
ATOM 733 O O . ASP A 1 91 ? 3.322 1.414 -13.554 1.00 84.94 91 ASP A O 1
ATOM 737 N N . TRP A 1 92 ? 1.288 1.642 -14.473 1.00 89.06 92 TRP A N 1
ATOM 738 C CA . TRP A 1 92 ? 0.735 2.442 -13.380 1.00 89.06 92 TRP A CA 1
ATOM 739 C C . TRP A 1 92 ? 0.796 1.701 -12.042 1.00 89.06 92 TRP A C 1
ATOM 741 O O . TRP A 1 92 ? 0.977 2.336 -10.999 1.00 89.06 92 TRP A O 1
ATOM 751 N N . ASP A 1 93 ? 0.724 0.369 -12.077 1.00 91.62 93 ASP A N 1
ATOM 752 C CA . ASP A 1 93 ? 0.930 -0.489 -10.912 1.00 91.62 93 ASP A CA 1
ATOM 753 C C . ASP A 1 93 ? 2.378 -0.378 -10.410 1.00 91.62 93 ASP A C 1
ATOM 755 O O . ASP A 1 93 ? 2.623 -0.163 -9.219 1.00 91.62 93 ASP A O 1
ATOM 759 N N . ALA A 1 94 ? 3.357 -0.439 -11.319 1.00 90.88 94 ALA A N 1
ATOM 760 C CA . ALA A 1 94 ? 4.772 -0.275 -10.993 1.00 90.88 94 ALA A CA 1
ATOM 761 C C . ALA A 1 94 ? 5.081 1.135 -10.461 1.00 90.88 94 ALA A C 1
ATOM 763 O O . ALA A 1 94 ? 5.842 1.270 -9.502 1.00 90.88 94 ALA A O 1
ATOM 764 N N . SER A 1 95 ? 4.453 2.172 -11.025 1.00 91.56 95 SER A N 1
ATOM 765 C CA . SER A 1 95 ? 4.560 3.556 -10.546 1.00 91.56 95 SER A CA 1
ATOM 766 C C . SER A 1 95 ? 4.045 3.706 -9.107 1.00 91.56 95 SER A C 1
ATOM 768 O O . SER A 1 95 ? 4.742 4.249 -8.246 1.00 91.56 95 SER A O 1
ATOM 770 N N . GLN A 1 96 ? 2.868 3.148 -8.805 1.00 94.75 96 GLN A N 1
ATOM 771 C CA . GLN A 1 96 ? 2.302 3.160 -7.454 1.00 94.75 96 GLN A CA 1
ATOM 772 C C . GLN A 1 96 ? 3.185 2.389 -6.458 1.00 94.75 96 GLN A C 1
ATOM 774 O O . GLN A 1 96 ? 3.480 2.873 -5.362 1.00 94.75 96 GLN A O 1
ATOM 779 N N . LEU A 1 97 ? 3.652 1.198 -6.838 1.00 95.56 97 LEU A N 1
ATOM 780 C CA . LEU A 1 97 ? 4.559 0.396 -6.016 1.00 95.56 97 LEU A CA 1
ATOM 781 C C . LEU A 1 97 ? 5.893 1.117 -5.764 1.00 95.56 97 LEU A C 1
ATOM 783 O O . LEU A 1 97 ? 6.413 1.072 -4.647 1.00 95.56 97 LEU A O 1
ATOM 787 N N . PHE A 1 98 ? 6.428 1.828 -6.759 1.00 94.25 98 PHE A N 1
ATOM 788 C CA . PHE A 1 98 ? 7.624 2.653 -6.601 1.00 94.25 98 PHE A CA 1
ATOM 789 C C . PHE A 1 98 ? 7.424 3.757 -5.557 1.00 94.25 98 PHE A C 1
ATOM 791 O O . PHE A 1 98 ? 8.263 3.929 -4.669 1.00 94.25 98 PHE A O 1
ATOM 798 N N . GLU A 1 99 ? 6.298 4.472 -5.611 1.00 95.50 99 GLU A N 1
ATOM 799 C CA . GLU A 1 99 ? 5.972 5.496 -4.616 1.00 95.50 99 GLU A CA 1
ATOM 800 C C . GLU A 1 99 ? 5.831 4.918 -3.204 1.00 95.50 99 GLU A C 1
ATOM 802 O O . GLU A 1 99 ? 6.338 5.517 -2.251 1.00 95.50 99 GLU A O 1
ATOM 807 N N . PHE A 1 100 ? 5.218 3.737 -3.046 1.00 97.88 100 PHE A N 1
ATOM 808 C CA . PHE A 1 100 ? 5.205 3.042 -1.754 1.00 97.88 100 PHE A CA 1
ATOM 809 C C . PHE A 1 100 ? 6.627 2.771 -1.265 1.00 97.88 100 PHE A C 1
ATOM 811 O O . PHE A 1 100 ? 6.942 3.031 -0.101 1.00 97.88 100 PHE A O 1
ATOM 818 N N . GLY A 1 101 ? 7.502 2.296 -2.155 1.00 96.62 101 GLY A N 1
ATOM 819 C CA . GLY A 1 101 ? 8.908 2.068 -1.845 1.00 96.62 101 GLY A CA 1
ATOM 820 C C . GLY A 1 101 ? 9.622 3.321 -1.348 1.00 96.62 101 GLY A C 1
ATOM 821 O O . GLY A 1 101 ? 10.380 3.254 -0.378 1.00 96.62 101 GLY A O 1
ATOM 822 N N . VAL A 1 102 ? 9.352 4.481 -1.950 1.00 96.50 102 VAL A N 1
ATOM 823 C CA . VAL A 1 102 ? 9.876 5.772 -1.481 1.00 96.50 102 VAL A CA 1
ATOM 824 C C . VAL A 1 102 ? 9.329 6.122 -0.094 1.00 96.50 102 VAL A C 1
ATOM 826 O O . VAL A 1 102 ? 10.121 6.451 0.790 1.00 96.50 102 VAL A O 1
ATOM 829 N N . LEU A 1 103 ? 8.014 6.021 0.129 1.00 97.50 103 LEU A N 1
ATOM 830 C CA . LEU A 1 103 ? 7.387 6.350 1.417 1.00 97.50 103 LEU A CA 1
ATOM 831 C C . LEU A 1 103 ? 7.927 5.478 2.561 1.00 97.50 103 LEU A C 1
ATOM 833 O O . LEU A 1 103 ? 8.345 6.001 3.595 1.00 97.50 103 LEU A O 1
ATOM 837 N N . PHE A 1 104 ? 8.004 4.159 2.372 1.00 97.75 104 PHE A N 1
ATOM 838 C CA . PHE A 1 104 ? 8.571 3.262 3.381 1.00 97.75 104 PHE A CA 1
ATOM 839 C C . PHE A 1 104 ? 10.075 3.502 3.598 1.00 97.75 104 PHE A C 1
ATOM 841 O O . PHE A 1 104 ? 10.543 3.516 4.740 1.00 97.75 104 PHE A O 1
ATOM 848 N N . ALA A 1 105 ? 10.849 3.759 2.537 1.00 96.75 105 ALA A N 1
ATOM 849 C CA . ALA A 1 105 ? 12.275 4.067 2.663 1.00 96.75 105 ALA A CA 1
ATOM 850 C C . ALA A 1 105 ? 12.533 5.374 3.438 1.00 96.75 105 ALA A C 1
ATOM 852 O O . ALA A 1 105 ? 13.507 5.455 4.200 1.00 96.75 105 ALA A O 1
ATOM 853 N N . GLN A 1 106 ? 11.662 6.378 3.273 1.00 96.12 106 GLN A N 1
ATOM 854 C CA . GLN A 1 106 ? 11.680 7.635 4.033 1.00 96.12 106 GLN A CA 1
ATOM 855 C C . GLN A 1 106 ? 11.378 7.419 5.522 1.00 96.12 106 GLN A C 1
ATOM 857 O O . GLN A 1 106 ? 11.930 8.130 6.359 1.00 96.12 106 GLN A O 1
ATOM 862 N N . GLN A 1 107 ? 10.579 6.405 5.866 1.00 95.44 107 GLN A N 1
ATOM 863 C CA . GLN A 1 107 ? 10.362 5.977 7.254 1.00 95.44 107 GLN A CA 1
ATOM 864 C C . GLN A 1 107 ? 11.510 5.136 7.834 1.00 95.44 107 GLN A C 1
ATOM 866 O O . GLN A 1 107 ? 11.470 4.759 9.003 1.00 95.44 107 GLN A O 1
ATOM 871 N N . GLY A 1 108 ? 12.556 4.869 7.048 1.00 96.62 108 GLY A N 1
ATOM 872 C CA . GLY A 1 108 ? 13.732 4.120 7.487 1.00 96.62 108 GLY A CA 1
ATOM 873 C C . GLY A 1 108 ? 13.696 2.628 7.157 1.00 96.62 108 GLY A C 1
ATOM 874 O O . GLY A 1 108 ? 14.562 1.898 7.635 1.00 96.62 108 GLY A O 1
ATOM 875 N N . ASP A 1 109 ? 12.750 2.159 6.337 1.00 97.62 109 ASP A N 1
ATOM 876 C CA . ASP A 1 109 ? 12.729 0.763 5.904 1.00 97.62 109 ASP A CA 1
ATOM 877 C C . ASP A 1 109 ? 13.848 0.482 4.886 1.00 97.62 109 ASP A C 1
ATOM 879 O O . ASP A 1 109 ? 13.781 0.856 3.712 1.00 97.62 109 ASP A O 1
ATOM 883 N N . GLU A 1 110 ? 14.905 -0.188 5.348 1.00 97.62 110 GLU A N 1
ATOM 884 C CA . GLU A 1 110 ? 16.083 -0.504 4.533 1.00 97.62 110 GLU A CA 1
ATOM 885 C C . GLU A 1 110 ? 15.778 -1.458 3.373 1.00 97.62 110 GLU A C 1
ATOM 887 O O . GLU A 1 110 ? 16.395 -1.362 2.311 1.00 97.62 110 GLU A O 1
ATOM 892 N N . ALA A 1 111 ? 14.828 -2.381 3.542 1.00 97.56 111 ALA A N 1
ATOM 893 C CA . ALA A 1 111 ? 14.518 -3.337 2.488 1.00 97.56 111 ALA A CA 1
ATOM 894 C C . ALA A 1 111 ? 13.749 -2.665 1.346 1.00 97.56 111 ALA A C 1
ATOM 896 O O . ALA A 1 111 ? 14.010 -2.979 0.184 1.00 97.56 111 ALA A O 1
ATOM 897 N N . PHE A 1 112 ? 12.859 -1.720 1.665 1.00 97.50 112 PHE A N 1
ATOM 898 C CA . PHE A 1 112 ? 12.250 -0.861 0.653 1.00 97.50 112 PHE A CA 1
ATOM 899 C C . PHE A 1 112 ? 13.262 0.082 0.022 1.00 97.50 112 PHE A C 1
ATOM 901 O O . PHE A 1 112 ? 13.273 0.205 -1.194 1.00 97.50 112 PHE A O 1
ATOM 908 N N . ARG A 1 113 ? 14.179 0.673 0.797 1.00 96.50 113 ARG A N 1
ATOM 909 C CA . ARG A 1 113 ? 15.253 1.501 0.228 1.00 96.50 113 ARG A CA 1
ATOM 910 C C . ARG A 1 113 ? 16.064 0.740 -0.820 1.00 96.50 113 ARG A C 1
ATOM 912 O O . ARG A 1 113 ? 16.308 1.266 -1.902 1.00 96.50 113 ARG A O 1
ATOM 919 N N . GLN A 1 114 ? 16.455 -0.494 -0.509 1.00 96.31 114 GLN A N 1
ATOM 920 C CA . GLN A 1 114 ? 17.174 -1.348 -1.449 1.00 96.31 114 GLN A CA 1
ATOM 921 C C . GLN A 1 114 ? 16.317 -1.680 -2.679 1.00 96.31 114 GLN A C 1
ATOM 923 O O . GLN A 1 114 ? 16.788 -1.504 -3.799 1.00 96.31 114 GLN A O 1
ATOM 928 N N . ALA A 1 115 ? 15.057 -2.083 -2.485 1.00 94.06 115 ALA A N 1
ATOM 929 C CA . ALA A 1 115 ? 14.147 -2.397 -3.588 1.00 94.06 115 ALA A CA 1
ATOM 930 C C . ALA A 1 115 ? 13.904 -1.194 -4.518 1.00 94.06 115 ALA A C 1
ATOM 932 O O . ALA A 1 115 ? 13.912 -1.355 -5.734 1.00 94.06 115 ALA A O 1
ATOM 933 N N . THR A 1 116 ? 13.765 0.015 -3.969 1.00 93.25 116 THR A N 1
ATOM 934 C CA . THR A 1 116 ? 13.631 1.263 -4.736 1.00 93.25 116 THR A CA 1
ATOM 935 C C . THR A 1 116 ? 14.871 1.533 -5.591 1.00 93.25 116 THR A C 1
ATOM 937 O O . THR A 1 116 ? 14.740 1.900 -6.756 1.00 93.25 116 THR A O 1
ATOM 940 N N . TYR A 1 117 ? 16.083 1.323 -5.057 1.00 92.44 117 TYR A N 1
ATOM 941 C CA . TYR A 1 117 ? 17.312 1.454 -5.850 1.00 92.44 117 TYR A CA 1
ATOM 942 C C . TYR A 1 117 ? 17.437 0.394 -6.941 1.00 92.44 117 TYR A C 1
ATOM 944 O O . TYR A 1 117 ? 17.931 0.700 -8.023 1.00 92.44 117 TYR A O 1
ATOM 952 N N . ASP A 1 118 ? 17.030 -0.842 -6.659 1.00 90.25 118 ASP A N 1
ATOM 953 C CA . ASP A 1 118 ? 17.067 -1.911 -7.652 1.00 90.25 118 ASP A CA 1
ATOM 954 C C . ASP A 1 118 ? 16.070 -1.634 -8.783 1.00 90.25 118 ASP A C 1
ATOM 956 O O . ASP A 1 118 ? 16.433 -1.773 -9.946 1.00 90.25 118 ASP A O 1
ATOM 960 N N . LEU A 1 119 ? 14.876 -1.125 -8.465 1.00 84.62 119 LEU A N 1
ATOM 961 C CA . LEU A 1 119 ? 13.887 -0.719 -9.462 1.00 84.62 119 LEU A CA 1
ATOM 962 C C . LEU A 1 119 ? 14.365 0.481 -10.299 1.00 84.62 119 LEU A C 1
ATOM 964 O O . LEU A 1 119 ? 14.249 0.453 -11.518 1.00 84.62 119 LEU A O 1
ATOM 968 N N . LEU A 1 120 ? 15.008 1.484 -9.685 1.00 83.25 120 LEU A N 1
ATOM 969 C CA . LEU A 1 120 ? 15.640 2.611 -10.400 1.00 83.25 120 LEU A CA 1
ATOM 970 C C . LEU A 1 120 ? 16.746 2.206 -11.377 1.00 83.25 120 LEU A C 1
ATOM 972 O O . LEU A 1 120 ? 17.108 3.005 -12.228 1.00 83.25 120 LEU A O 1
ATOM 976 N N . ARG A 1 121 ? 17.345 1.022 -11.219 1.00 82.75 121 ARG A N 1
ATOM 977 C CA . ARG A 1 121 ? 18.342 0.504 -12.168 1.00 82.75 121 ARG A CA 1
ATOM 978 C C . ARG A 1 121 ? 17.711 -0.242 -13.337 1.00 82.75 121 ARG A C 1
ATOM 980 O O . ARG A 1 121 ? 18.421 -0.530 -14.297 1.00 82.75 121 ARG A O 1
ATOM 987 N N . LEU A 1 122 ? 16.450 -0.644 -13.195 1.00 71.50 122 LEU A N 1
ATOM 988 C CA . LEU A 1 122 ? 15.688 -1.333 -14.230 1.00 71.50 122 LEU A CA 1
ATOM 989 C C . LEU A 1 122 ? 14.968 -0.337 -15.144 1.00 71.50 122 LEU A C 1
ATOM 991 O O . LEU A 1 122 ? 14.809 -0.649 -16.316 1.00 71.50 122 LEU A O 1
ATOM 995 N N . MET A 1 123 ? 14.560 0.818 -14.607 1.00 68.38 123 MET A N 1
ATOM 996 C CA . MET A 1 123 ? 13.996 1.961 -15.343 1.00 68.38 123 MET A CA 1
ATOM 997 C C . MET A 1 123 ? 15.087 2.781 -16.036 1.00 68.38 123 MET A C 1
ATOM 999 O O . MET A 1 123 ? 14.809 3.302 -17.134 1.00 68.38 123 MET A O 1
#

Sequence (123 aa):
MQRDEFDRILQMGLGRALLFLEEHDAEPYKDLILAHCLLNTTYDPQSEGNKTGYLFEIIQLTQDQAFYRDAILAAMKALPAPPEDDFDELDWDASQLFEFGVLFAQQGDEAFRQATYDLLRLM

Radius of gyration: 14.7 Å; chains: 1; bounding box: 39×23×41 Å

pLDDT: mean 91.77, std 9.86, range [53.31, 98.5]

Organism: NCBI:txid485913

Secondary structure (DSSP, 8-state):
--HHHHHHHHHTT-THHHHHHHHS-SGGGHHHHHHHHHS---S-HHHH---HHHHHHHHHHSS-HHHHHHHHHHHHHHPPPPPTT--S---HHHHHHHHHHHHHHHTT-HHHHHHHHHHHTT-